Protein AF-A0A5N7IXR7-F1 (afdb_monomer_lite)

pLDDT: mean 78.97, std 8.33, range [49.53, 89.5]

Radius of gyration: 11.09 Å; chains: 1; bounding box: 21×24×30 Å

Structure (mmCIF, N/CA/C/O backbone):
data_AF-A0A5N7IXR7-F1
#
_entry.id   AF-A0A5N7IXR7-F1
#
loop_
_atom_site.group_PDB
_atom_site.id
_atom_site.type_symbol
_atom_site.label_atom_id
_atom_site.label_alt_id
_atom_site.label_comp_id
_atom_site.label_asym_id
_atom_site.label_entity_id
_atom_site.label_seq_id
_atom_site.pdbx_PDB_ins_code
_atom_site.Cartn_x
_atom_site.Cartn_y
_atom_site.Cartn_z
_atom_site.occupancy
_atom_site.B_iso_or_equiv
_atom_site.auth_seq_id
_atom_site.auth_comp_id
_atom_site.auth_asym_id
_atom_site.auth_atom_id
_atom_site.pdbx_PDB_model_num
ATOM 1 N N . MET A 1 1 ? 10.559 0.206 8.330 1.00 49.53 1 MET A N 1
ATOM 2 C CA . MET A 1 1 ? 10.498 -0.582 9.577 1.00 49.53 1 MET A CA 1
ATOM 3 C C . MET A 1 1 ? 9.069 -0.805 10.051 1.00 49.53 1 MET A C 1
ATOM 5 O O . MET A 1 1 ? 8.658 -1.947 10.002 1.00 49.53 1 MET A O 1
ATOM 9 N N . GLN A 1 2 ? 8.281 0.203 10.464 1.00 62.06 2 GLN A N 1
ATOM 10 C CA . GLN A 1 2 ? 6.918 -0.080 10.976 1.00 62.06 2 GLN A CA 1
ATOM 11 C C . GLN A 1 2 ? 5.912 -0.546 9.899 1.00 62.06 2 GLN A C 1
ATOM 13 O O . GLN A 1 2 ? 5.058 -1.379 10.185 1.00 62.06 2 GLN A O 1
ATOM 18 N N . PHE A 1 3 ? 6.027 -0.072 8.652 1.00 70.31 3 PHE A N 1
ATOM 19 C CA . PHE A 1 3 ? 5.117 -0.488 7.572 1.00 70.31 3 PHE A CA 1
ATOM 20 C C . PHE A 1 3 ? 5.387 -1.896 7.043 1.00 70.31 3 PHE A C 1
ATOM 22 O O . PHE A 1 3 ? 4.444 -2.571 6.641 1.00 70.31 3 PHE A O 1
ATOM 29 N N . ASP A 1 4 ? 6.642 -2.349 7.081 1.00 72.62 4 ASP A N 1
ATOM 30 C CA . ASP A 1 4 ? 7.035 -3.659 6.551 1.00 72.62 4 ASP A CA 1
ATOM 31 C C . ASP A 1 4 ? 6.294 -4.781 7.290 1.00 72.62 4 ASP A C 1
ATOM 33 O O . ASP A 1 4 ? 5.699 -5.654 6.671 1.00 72.62 4 ASP A O 1
ATOM 37 N N . GLU A 1 5 ? 6.209 -4.691 8.619 1.00 81.69 5 GLU A N 1
ATOM 38 C CA . GLU A 1 5 ? 5.528 -5.693 9.440 1.00 81.69 5 GLU A CA 1
ATOM 39 C C . GLU A 1 5 ? 4.005 -5.700 9.229 1.00 81.69 5 GLU A C 1
ATOM 41 O O . GLU A 1 5 ? 3.372 -6.755 9.220 1.00 81.69 5 GLU A O 1
ATOM 46 N N . LEU A 1 6 ? 3.390 -4.532 9.035 1.00 80.06 6 LEU A N 1
ATOM 47 C CA . LEU A 1 6 ? 1.959 -4.438 8.730 1.00 80.06 6 LEU A CA 1
ATOM 48 C C . LEU A 1 6 ? 1.639 -4.995 7.345 1.00 80.06 6 LEU A C 1
ATOM 50 O O . LEU A 1 6 ? 0.568 -5.573 7.144 1.00 80.06 6 LEU A O 1
ATOM 54 N N . PHE A 1 7 ? 2.554 -4.790 6.400 1.00 82.44 7 PHE A N 1
ATOM 55 C CA . PHE A 1 7 ? 2.442 -5.299 5.046 1.00 82.44 7 PHE A CA 1
ATOM 56 C C . PHE A 1 7 ? 2.584 -6.822 5.056 1.00 82.44 7 PHE A C 1
ATOM 58 O O . PHE A 1 7 ? 1.659 -7.504 4.624 1.00 82.44 7 PHE A O 1
ATOM 65 N N . ASP A 1 8 ? 3.631 -7.355 5.690 1.00 83.12 8 ASP A N 1
ATOM 66 C CA . ASP A 1 8 ? 3.860 -8.798 5.834 1.00 83.12 8 ASP A CA 1
ATOM 67 C C . ASP A 1 8 ? 2.716 -9.507 6.572 1.00 83.12 8 ASP A C 1
ATOM 69 O O . ASP A 1 8 ? 2.325 -10.622 6.221 1.00 83.12 8 ASP A O 1
ATOM 73 N N . LYS A 1 9 ? 2.119 -8.857 7.580 1.00 84.88 9 LYS A N 1
ATOM 74 C CA . LYS A 1 9 ? 0.943 -9.393 8.288 1.00 84.88 9 LYS A CA 1
ATOM 75 C C . LYS A 1 9 ? -0.354 -9.312 7.474 1.00 84.88 9 LYS A C 1
ATOM 77 O O . LYS A 1 9 ? -1.355 -9.923 7.871 1.00 84.88 9 LYS A O 1
ATOM 82 N N . GLY A 1 10 ? -0.351 -8.573 6.365 1.00 86.69 10 GLY A N 1
ATOM 83 C CA . GLY A 1 10 ? -1.498 -8.386 5.482 1.00 86.69 10 GLY A CA 1
ATOM 84 C C . GLY A 1 10 ? -2.511 -7.362 5.965 1.00 86.69 10 GLY A C 1
ATOM 85 O O . GLY A 1 10 ? -3.652 -7.372 5.505 1.00 86.69 10 GLY A O 1
ATOM 86 N N . PHE A 1 11 ? -2.127 -6.491 6.894 1.00 85.44 11 PHE A N 1
ATOM 87 C CA . PHE A 1 11 ? -2.998 -5.421 7.359 1.00 85.44 11 PHE A CA 1
ATOM 88 C C . PHE A 1 11 ? -2.992 -4.217 6.422 1.00 85.44 11 PHE A C 1
ATOM 90 O O . PHE A 1 11 ? -4.023 -3.568 6.275 1.00 85.44 11 PHE A O 1
ATOM 97 N N . ILE A 1 12 ? -1.870 -3.938 5.758 1.00 85.69 12 ILE A N 1
ATOM 98 C CA . ILE A 1 12 ? -1.784 -2.912 4.713 1.00 85.69 12 ILE A CA 1
ATOM 99 C C . ILE A 1 12 ? -1.445 -3.548 3.365 1.00 85.69 12 ILE A C 1
ATOM 101 O O . ILE A 1 12 ? -0.803 -4.593 3.281 1.00 85.69 12 ILE A O 1
ATOM 105 N N . CYS A 1 13 ? -1.888 -2.915 2.290 1.00 87.06 13 CYS A N 1
ATOM 106 C CA . CYS A 1 13 ? -1.544 -3.257 0.918 1.00 87.06 13 CYS A CA 1
ATOM 107 C C . CYS A 1 13 ? -1.558 -1.978 0.078 1.00 87.06 13 CYS A C 1
ATOM 109 O O . CYS A 1 13 ? -1.961 -0.926 0.555 1.00 87.06 13 CYS A O 1
ATOM 111 N N . PHE A 1 14 ? -1.147 -2.048 -1.183 1.00 86.50 14 PHE A N 1
ATOM 112 C CA . PHE A 1 14 ? -1.260 -0.923 -2.108 1.00 86.50 14 PHE A CA 1
ATOM 113 C C . PHE A 1 14 ? -2.195 -1.266 -3.264 1.00 86.50 14 PHE A C 1
ATOM 115 O O . PHE A 1 14 ? -2.210 -2.407 -3.747 1.00 86.50 14 PHE A O 1
ATOM 122 N N . GLY A 1 15 ? -2.984 -0.271 -3.667 1.00 84.06 15 GLY A N 1
ATOM 123 C CA . GLY A 1 15 ? -3.835 -0.274 -4.849 1.00 84.06 15 GLY A CA 1
ATOM 124 C C . GLY A 1 15 ? -3.020 -0.267 -6.140 1.00 84.06 15 GLY A C 1
ATOM 125 O O . GLY A 1 15 ? -1.804 -0.097 -6.122 1.00 84.06 15 GLY A O 1
ATOM 126 N N . ASP A 1 16 ? -3.682 -0.456 -7.281 1.00 82.19 16 ASP A N 1
ATOM 127 C CA . ASP A 1 16 ? -3.019 -0.434 -8.599 1.00 82.19 16 ASP A CA 1
ATOM 128 C C . ASP A 1 16 ? -2.628 0.985 -9.043 1.00 82.19 16 ASP A C 1
ATOM 130 O O . ASP A 1 16 ? -1.852 1.160 -9.983 1.00 82.19 16 ASP A O 1
ATOM 134 N N . ASP A 1 17 ? -3.148 1.989 -8.337 1.00 81.94 17 ASP A N 1
ATOM 135 C CA . ASP A 1 17 ? -2.821 3.411 -8.423 1.00 81.94 17 ASP A CA 1
ATOM 136 C C . ASP A 1 17 ? -1.679 3.822 -7.474 1.00 81.94 17 ASP A C 1
ATOM 138 O O . ASP A 1 17 ? -1.277 4.985 -7.441 1.00 81.94 17 ASP A O 1
ATOM 142 N N . GLY A 1 18 ? -1.147 2.874 -6.700 1.00 80.81 18 GLY A N 1
ATOM 143 C CA . GLY A 1 18 ? -0.059 3.093 -5.751 1.00 80.81 18 GLY A CA 1
ATOM 144 C C . GLY A 1 18 ? -0.514 3.683 -4.426 1.00 80.81 18 GLY A C 1
ATOM 145 O O . GLY A 1 18 ? 0.332 3.936 -3.572 1.00 80.81 18 GLY A O 1
ATOM 146 N N . LYS A 1 19 ? -1.821 3.891 -4.228 1.00 83.56 19 LYS A N 1
ATOM 147 C CA . LYS A 1 19 ? -2.347 4.374 -2.952 1.00 83.56 19 LYS A CA 1
ATOM 148 C C . LYS A 1 19 ? -2.309 3.276 -1.912 1.00 83.56 19 LYS A C 1
ATOM 150 O O . LYS A 1 19 ? -2.640 2.123 -2.205 1.00 83.56 19 LYS A O 1
ATOM 155 N N . ILE A 1 20 ? -1.944 3.639 -0.689 1.00 83.88 20 ILE A N 1
ATOM 156 C CA . ILE A 1 20 ? -2.056 2.723 0.434 1.00 83.88 20 ILE A CA 1
ATOM 157 C C . ILE A 1 20 ? -3.528 2.364 0.681 1.00 83.88 20 ILE A C 1
ATOM 159 O O . IL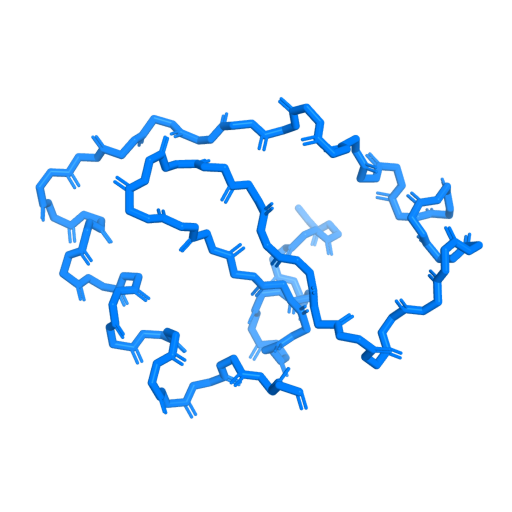E A 1 20 ? -4.427 3.202 0.708 1.00 83.88 20 ILE A O 1
ATOM 163 N N . MET A 1 21 ? -3.772 1.073 0.825 1.00 82.44 21 MET A N 1
ATOM 164 C CA . MET A 1 21 ? -5.034 0.476 1.211 1.00 82.44 21 MET A CA 1
ATOM 165 C C . MET A 1 21 ? -4.812 -0.184 2.556 1.00 82.44 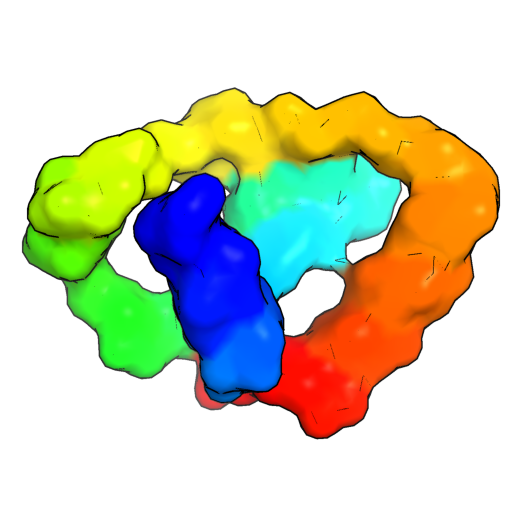21 MET A C 1
ATOM 167 O O . MET A 1 21 ? -3.952 -1.054 2.690 1.00 82.44 21 MET A O 1
ATOM 171 N N . VAL A 1 22 ? -5.608 0.189 3.544 1.00 82.44 22 VAL A N 1
ATOM 172 C CA . VAL A 1 22 ? -5.527 -0.448 4.850 1.00 82.44 22 VAL A CA 1
ATOM 173 C C . VAL A 1 22 ? -6.765 -1.295 5.095 1.00 82.44 22 VAL A C 1
ATOM 175 O O . VAL A 1 22 ? -7.874 -0.954 4.678 1.00 82.44 22 VAL A O 1
ATOM 178 N N . SER A 1 23 ? -6.544 -2.456 5.702 1.00 83.25 23 SER A N 1
ATOM 179 C CA . SER A 1 23 ? -7.581 -3.383 6.117 1.00 83.25 23 SER A CA 1
ATOM 180 C C . SER A 1 23 ? -8.543 -2.709 7.086 1.00 83.25 23 SER A C 1
ATOM 182 O O . SER A 1 23 ? -8.131 -1.936 7.951 1.00 83.25 23 SER A O 1
ATOM 184 N N . LYS A 1 24 ? -9.825 -3.074 7.008 1.00 79.56 24 LYS A N 1
ATOM 185 C CA . LYS A 1 24 ? -10.832 -2.640 7.986 1.00 79.56 24 LYS A CA 1
ATOM 186 C C . LYS A 1 24 ? -10.562 -3.170 9.397 1.00 79.56 24 LYS A C 1
ATOM 188 O O . LYS A 1 24 ? -11.192 -2.704 10.337 1.00 79.56 24 LYS A O 1
ATOM 193 N N . LEU A 1 25 ? -9.648 -4.133 9.534 1.00 81.44 25 LEU A N 1
ATOM 194 C CA . LEU A 1 25 ? -9.188 -4.655 10.818 1.00 81.44 25 LEU A CA 1
ATOM 195 C C . LEU A 1 25 ? -8.320 -3.652 11.592 1.00 81.44 25 LEU A C 1
ATOM 197 O O . LEU A 1 25 ? -8.168 -3.807 12.799 1.00 81.44 25 LEU A O 1
ATOM 201 N N . ILE A 1 26 ? -7.742 -2.652 10.917 1.00 77.62 26 ILE A N 1
ATOM 202 C CA . ILE A 1 26 ? -7.019 -1.560 11.570 1.00 77.62 26 ILE A CA 1
ATOM 203 C C . ILE A 1 26 ? -7.985 -0.394 11.772 1.00 77.62 26 ILE A C 1
ATOM 205 O O . ILE A 1 26 ? -8.480 0.211 10.814 1.00 77.62 26 ILE A O 1
ATOM 209 N N . GLU A 1 27 ? -8.244 -0.085 13.041 1.00 76.31 27 GLU A N 1
ATOM 210 C CA . GLU A 1 27 ? -9.035 1.075 13.435 1.00 76.31 27 GLU A CA 1
ATOM 211 C C . GLU A 1 27 ? -8.332 2.382 13.078 1.00 76.31 27 GLU A C 1
ATOM 213 O O . GLU A 1 27 ? -7.108 2.450 12.938 1.00 76.31 27 GLU A O 1
ATOM 218 N N . LYS A 1 28 ? -9.123 3.449 12.940 1.00 71.56 28 LYS A N 1
ATOM 219 C CA . LYS A 1 28 ? -8.591 4.750 12.536 1.00 71.56 28 LYS A CA 1
ATOM 220 C C . LYS A 1 28 ? -7.563 5.308 13.513 1.00 71.56 28 LYS A C 1
ATOM 222 O O . LYS A 1 28 ? -6.603 5.927 13.068 1.00 71.56 28 LYS A O 1
ATOM 227 N N . ASP A 1 29 ? -7.715 5.011 14.797 1.00 72.56 29 ASP A N 1
ATOM 228 C CA . ASP A 1 29 ? -6.774 5.417 15.841 1.00 72.56 29 ASP A CA 1
ATOM 229 C C . ASP A 1 29 ? -5.391 4.771 15.662 1.00 72.56 29 ASP A C 1
ATOM 231 O O . ASP A 1 29 ? -4.360 5.375 15.961 1.00 72.56 29 ASP A O 1
ATOM 235 N N . CYS A 1 30 ? -5.329 3.570 15.076 1.00 72.50 30 CYS A N 1
ATOM 236 C CA . CYS A 1 30 ? -4.056 2.957 14.719 1.00 72.50 30 CYS A CA 1
ATOM 237 C C . CYS A 1 30 ? -3.367 3.671 13.548 1.00 72.50 30 CYS A C 1
ATOM 239 O O . CYS A 1 30 ? -2.147 3.590 13.466 1.00 72.50 30 CYS A O 1
ATOM 241 N N . TYR A 1 31 ? -4.076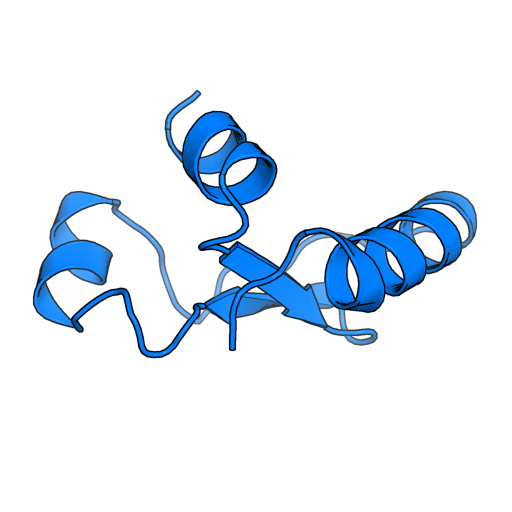 4.390 12.665 1.00 74.69 31 TYR A N 1
AT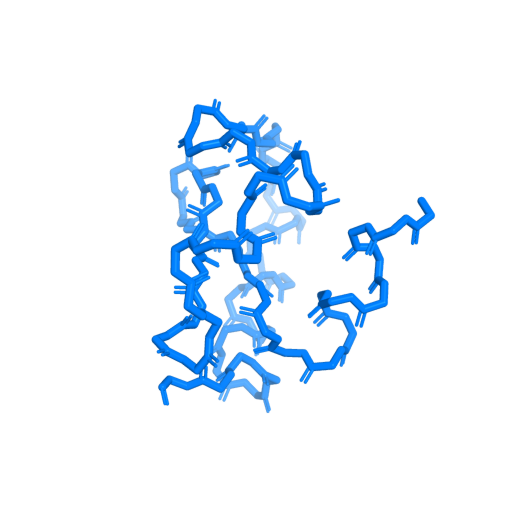OM 242 C CA . TYR A 1 31 ? -3.414 5.165 11.601 1.00 74.69 31 TYR A CA 1
ATOM 243 C C . TYR A 1 31 ? -2.524 6.263 12.166 1.00 74.69 31 TYR A C 1
ATOM 245 O O . TYR A 1 31 ? -1.403 6.432 11.690 1.00 74.69 31 TYR A O 1
ATOM 253 N N . GLU A 1 32 ? -2.998 6.958 13.200 1.00 74.00 32 GLU A N 1
ATOM 254 C CA . GLU A 1 32 ? -2.228 8.006 13.869 1.00 74.00 32 GLU A CA 1
ATOM 255 C C . GLU A 1 32 ? -1.023 7.415 14.607 1.00 74.00 32 GLU A C 1
ATOM 257 O O . GLU A 1 32 ? 0.092 7.913 14.468 1.00 74.00 32 GLU A O 1
ATOM 262 N N . LEU A 1 33 ? -1.215 6.289 15.304 1.00 71.62 33 LEU A N 1
ATOM 263 C CA . LEU A 1 33 ? -0.133 5.578 15.998 1.00 71.62 33 LEU A CA 1
ATOM 264 C C . LEU A 1 33 ? 0.939 5.039 15.044 1.00 71.62 33 LEU A C 1
ATOM 266 O O . LEU A 1 33 ? 2.128 5.076 15.354 1.00 71.62 33 LEU A O 1
ATOM 270 N N . LEU A 1 34 ? 0.521 4.536 13.884 1.00 70.00 34 LEU A N 1
ATOM 271 C CA . LEU A 1 34 ? 1.408 3.990 12.857 1.00 70.00 34 LEU A CA 1
ATOM 272 C C . LEU A 1 34 ? 1.996 5.082 11.958 1.00 70.00 34 LEU A C 1
ATOM 274 O O . LEU A 1 34 ? 2.829 4.780 11.102 1.00 70.00 34 LEU A O 1
ATOM 278 N N . ASN A 1 35 ? 1.569 6.335 12.147 1.00 69.62 35 ASN A N 1
ATOM 279 C CA . ASN A 1 35 ? 1.929 7.476 11.320 1.00 69.62 35 ASN A CA 1
ATOM 280 C C . ASN A 1 35 ? 1.673 7.206 9.819 1.00 69.62 35 ASN A C 1
ATOM 282 O O . ASN A 1 35 ? 2.434 7.661 8.965 1.00 69.62 35 ASN A O 1
ATOM 286 N N . ILE A 1 36 ? 0.623 6.426 9.515 1.00 69.38 36 ILE A N 1
ATOM 287 C CA . ILE A 1 36 ? 0.160 6.148 8.150 1.00 69.38 36 ILE A CA 1
ATOM 288 C C . ILE A 1 36 ? -0.689 7.331 7.724 1.00 69.38 36 ILE A C 1
ATOM 290 O O . ILE A 1 36 ? -1.812 7.505 8.205 1.00 69.38 36 ILE A O 1
ATOM 294 N N . SER A 1 37 ? -0.194 8.123 6.781 1.00 63.78 37 SER A N 1
ATOM 295 C CA . SER A 1 37 ? -1.058 9.081 6.111 1.00 63.78 37 SER A CA 1
ATOM 296 C C . SER A 1 37 ? -1.804 8.346 5.005 1.00 63.78 37 SER A C 1
ATOM 298 O O . SER A 1 37 ? -1.215 7.669 4.175 1.00 63.78 37 SER A O 1
ATOM 300 N N . SER A 1 38 ? -3.122 8.514 4.922 1.00 60.41 38 SER A N 1
ATOM 301 C CA . SER A 1 38 ? -3.915 8.034 3.771 1.00 60.41 38 SER A CA 1
ATOM 302 C C . SER A 1 38 ? -3.470 8.645 2.427 1.00 60.41 38 SER A C 1
ATOM 304 O O . SER A 1 38 ? -3.892 8.195 1.362 1.00 60.41 38 SER A O 1
ATOM 306 N N . SER A 1 39 ? -2.591 9.646 2.484 1.00 61.09 39 S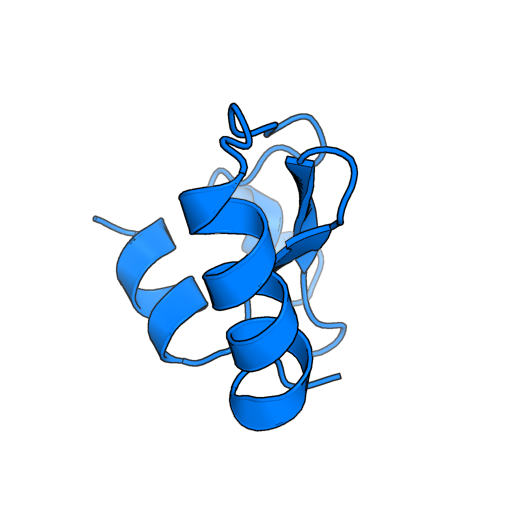ER A N 1
ATOM 307 C CA . SER A 1 39 ? -1.876 10.256 1.365 1.00 61.09 39 SER A CA 1
ATOM 308 C C . SER A 1 39 ? -0.601 9.510 0.954 1.00 61.09 39 SER A C 1
ATOM 310 O O . SER A 1 39 ? 0.015 9.899 -0.037 1.00 61.09 39 SER A O 1
ATOM 312 N N . ASP A 1 40 ? -0.183 8.475 1.690 1.00 69.38 40 ASP A N 1
ATOM 313 C CA . ASP A 1 40 ? 1.007 7.698 1.360 1.00 69.38 40 ASP A CA 1
ATOM 314 C C . ASP A 1 40 ? 0.779 6.942 0.050 1.00 69.38 40 ASP A C 1
ATOM 316 O O . ASP A 1 40 ? -0.078 6.059 -0.084 1.00 69.38 40 ASP A O 1
ATOM 320 N N . GLN A 1 41 ? 1.566 7.335 -0.947 1.00 74.94 41 GLN A N 1
ATOM 321 C CA . GLN A 1 41 ? 1.561 6.756 -2.274 1.00 74.94 41 GLN A CA 1
ATOM 322 C C . GLN A 1 41 ? 2.952 6.219 -2.574 1.00 74.94 41 GLN A C 1
ATOM 324 O O . GLN A 1 41 ? 3.955 6.912 -2.403 1.00 74.94 41 GLN A O 1
ATOM 329 N N . ILE A 1 42 ? 3.010 4.984 -3.057 1.00 78.06 42 ILE A N 1
ATOM 330 C CA . ILE A 1 42 ? 4.259 4.394 -3.525 1.00 78.06 42 ILE A CA 1
ATOM 331 C C . ILE A 1 42 ? 4.363 4.510 -5.041 1.00 78.06 42 ILE A C 1
ATOM 333 O O . ILE A 1 42 ? 3.379 4.376 -5.774 1.00 78.06 42 ILE A O 1
ATOM 337 N N . ALA A 1 43 ? 5.586 4.707 -5.526 1.00 78.94 43 ALA A N 1
ATOM 338 C CA . ALA A 1 43 ? 5.874 4.620 -6.947 1.00 78.94 43 ALA A CA 1
ATOM 339 C C . ALA A 1 43 ? 5.764 3.155 -7.398 1.00 78.94 43 ALA A C 1
ATOM 341 O O . ALA A 1 43 ? 6.621 2.317 -7.102 1.00 78.94 43 ALA A O 1
ATOM 342 N N . LEU A 1 44 ? 4.688 2.836 -8.113 1.00 81.31 44 LEU A N 1
ATOM 343 C CA . LEU A 1 44 ? 4.507 1.520 -8.705 1.00 81.31 44 LEU A CA 1
ATOM 344 C C . LEU A 1 44 ? 5.326 1.385 -9.981 1.00 81.31 44 LEU A C 1
ATOM 346 O O . LEU A 1 44 ? 5.126 2.113 -10.948 1.00 81.31 44 LEU A O 1
ATOM 350 N N . THR A 1 45 ? 6.191 0.380 -10.003 1.00 82.50 45 THR A N 1
ATOM 351 C CA . THR A 1 45 ? 6.809 -0.127 -11.230 1.00 82.50 45 THR A CA 1
ATOM 352 C C . THR A 1 45 ? 6.045 -1.360 -11.717 1.00 82.50 45 THR 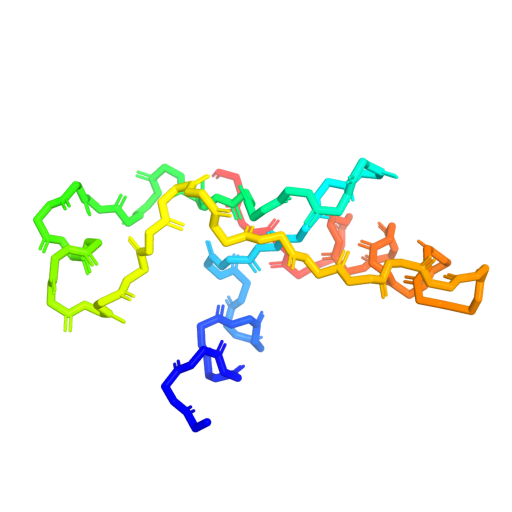A C 1
ATOM 354 O O . THR A 1 45 ? 5.339 -2.007 -10.938 1.00 82.50 45 THR A O 1
ATOM 357 N N . ASP A 1 46 ? 6.185 -1.731 -12.991 1.00 82.12 46 ASP A N 1
ATOM 358 C CA . ASP A 1 46 ? 5.488 -2.903 -13.551 1.00 82.12 46 ASP A CA 1
ATOM 359 C C . ASP A 1 46 ? 5.810 -4.210 -12.810 1.00 82.12 46 ASP A C 1
ATOM 361 O O . ASP A 1 46 ? 4.946 -5.074 -12.657 1.00 82.12 46 ASP A O 1
ATOM 365 N N . LYS A 1 47 ? 7.023 -4.325 -12.253 1.00 79.06 47 LYS A N 1
ATOM 366 C CA . LYS A 1 47 ? 7.408 -5.444 -11.379 1.00 79.06 47 LYS A CA 1
ATOM 367 C C . LYS A 1 47 ? 6.606 -5.451 -10.076 1.00 79.06 47 LYS A C 1
ATOM 369 O O . LYS A 1 47 ? 6.093 -6.494 -9.671 1.00 79.06 47 LYS A O 1
ATOM 374 N N . ASN A 1 48 ? 6.456 -4.286 -9.448 1.00 82.31 48 ASN A N 1
ATOM 375 C CA . ASN A 1 48 ? 5.750 -4.156 -8.176 1.00 82.31 48 ASN A CA 1
ATOM 376 C C . ASN A 1 48 ? 4.244 -4.376 -8.345 1.00 82.31 48 ASN A C 1
ATOM 378 O O . ASN A 1 48 ? 3.634 -4.974 -7.467 1.00 82.31 48 ASN A O 1
ATOM 382 N N . LYS A 1 49 ? 3.646 -3.975 -9.477 1.00 83.62 49 LYS A N 1
ATOM 383 C CA . LYS A 1 49 ? 2.222 -4.233 -9.768 1.00 83.62 49 LYS A CA 1
ATOM 384 C C . LYS A 1 49 ? 1.880 -5.722 -9.720 1.00 83.62 49 LYS A C 1
ATOM 386 O O . LYS A 1 49 ? 0.890 -6.101 -9.097 1.00 83.62 49 LYS A O 1
ATOM 391 N N . GLY A 1 50 ? 2.703 -6.567 -10.344 1.00 86.69 50 GLY A N 1
ATOM 392 C CA . GLY A 1 50 ? 2.505 -8.019 -10.322 1.00 86.69 50 GLY A CA 1
ATOM 393 C C . GLY A 1 50 ? 2.564 -8.587 -8.903 1.00 86.69 50 GLY A C 1
ATOM 394 O O . GLY A 1 50 ? 1.664 -9.320 -8.489 1.00 86.69 50 GLY A O 1
ATOM 395 N N . TYR A 1 51 ? 3.582 -8.185 -8.137 1.00 86.62 51 TYR A N 1
ATOM 396 C CA . TYR A 1 51 ? 3.746 -8.604 -6.745 1.00 86.62 51 TYR A CA 1
ATOM 397 C C . TYR A 1 51 ? 2.600 -8.126 -5.847 1.00 86.62 51 TYR A C 1
ATOM 399 O O . TYR A 1 51 ? 2.025 -8.915 -5.104 1.00 86.62 51 TYR A O 1
ATOM 407 N N . LEU A 1 52 ? 2.208 -6.856 -5.951 1.00 87.06 52 LEU A N 1
ATOM 408 C CA . LEU A 1 52 ? 1.139 -6.276 -5.141 1.00 87.06 52 LEU A CA 1
ATOM 409 C C . LEU A 1 52 ? -0.215 -6.893 -5.441 1.00 87.06 52 LEU A C 1
ATOM 411 O O . LEU A 1 52 ? -0.996 -7.099 -4.519 1.00 87.06 52 LEU A O 1
ATOM 415 N N . LYS A 1 53 ? -0.495 -7.231 -6.702 1.00 87.94 53 LYS A N 1
ATOM 416 C CA . LYS A 1 53 ? -1.718 -7.951 -7.058 1.00 87.94 53 LYS A CA 1
ATOM 417 C C . LYS A 1 53 ? -1.774 -9.317 -6.376 1.00 87.94 53 LYS A C 1
ATOM 419 O O . LYS A 1 53 ? -2.807 -9.672 -5.817 1.00 87.94 53 LYS A O 1
ATOM 424 N N . TRP A 1 54 ? -0.665 -10.058 -6.388 1.00 89.50 54 TRP A N 1
ATOM 425 C CA . TRP A 1 54 ? -0.559 -11.330 -5.672 1.00 89.50 54 TRP A CA 1
ATOM 426 C C . TRP A 1 54 ? -0.698 -11.137 -4.158 1.00 89.50 54 TRP A C 1
ATOM 428 O O . TRP A 1 54 ? -1.479 -11.837 -3.519 1.00 89.50 54 TRP A O 1
ATOM 438 N N . HIS A 1 55 ? -0.023 -10.135 -3.594 1.00 89.25 55 HIS A N 1
ATOM 439 C CA . HIS A 1 55 ? -0.097 -9.811 -2.172 1.00 89.25 55 HIS A CA 1
ATOM 440 C C . HIS A 1 55 ? -1.528 -9.456 -1.742 1.00 89.25 55 HIS A C 1
ATOM 442 O O . HIS A 1 55 ? -2.000 -9.913 -0.704 1.00 89.25 55 HIS A O 1
ATOM 448 N N . ARG A 1 56 ? -2.258 -8.703 -2.575 1.00 86.56 56 ARG A N 1
ATOM 449 C CA . ARG A 1 56 ? -3.653 -8.311 -2.333 1.00 86.56 56 ARG A CA 1
ATOM 450 C C . ARG A 1 56 ? -4.627 -9.495 -2.364 1.00 86.56 56 ARG A C 1
ATOM 452 O O . ARG A 1 56 ? -5.666 -9.427 -1.718 1.00 86.56 56 ARG A O 1
ATOM 459 N N . ASP A 1 57 ? -4.309 -10.546 -3.120 1.00 88.25 57 ASP A N 1
ATOM 460 C CA . ASP A 1 57 ? -5.116 -11.772 -3.216 1.00 88.25 57 ASP A CA 1
ATOM 461 C C . ASP A 1 57 ? -4.764 -12.803 -2.132 1.00 88.25 57 ASP A C 1
ATOM 463 O O . ASP A 1 57 ? -5.637 -13.525 -1.658 1.00 88.25 57 ASP A O 1
ATOM 467 N N . LYS A 1 58 ? -3.483 -12.894 -1.747 1.00 88.62 58 LYS A N 1
ATOM 468 C CA . LYS A 1 58 ? -2.975 -13.952 -0.858 1.00 88.62 58 LYS A CA 1
ATOM 469 C C . LYS A 1 58 ? -2.761 -13.534 0.586 1.00 88.62 58 LYS A C 1
ATOM 471 O O . LYS A 1 58 ? -2.964 -14.361 1.470 1.00 88.62 58 LYS A O 1
ATOM 476 N N . ILE A 1 59 ? -2.315 -12.304 0.822 1.00 89.00 59 ILE A N 1
ATOM 477 C CA . ILE A 1 59 ? -1.864 -11.853 2.145 1.00 89.00 59 ILE A CA 1
ATOM 478 C C . ILE A 1 59 ? -2.801 -10.793 2.716 1.00 89.00 59 ILE A C 1
ATOM 480 O O . ILE A 1 59 ? -3.144 -10.869 3.894 1.00 89.00 59 ILE A O 1
ATOM 484 N N . PHE A 1 60 ? -3.254 -9.838 1.898 1.00 86.69 60 PHE A N 1
ATOM 485 C CA . PHE A 1 60 ? -4.118 -8.754 2.359 1.00 86.69 60 PHE A CA 1
ATOM 486 C C . PHE A 1 60 ? -5.434 -9.282 2.940 1.00 86.69 60 PHE A C 1
ATOM 488 O O . PHE A 1 60 ? -6.258 -9.882 2.245 1.00 86.69 60 PHE A O 1
ATOM 495 N N . LYS A 1 61 ? -5.639 -9.016 4.229 1.00 80.12 61 LYS A N 1
ATOM 496 C CA . LYS A 1 61 ? -6.832 -9.414 4.974 1.00 80.12 61 LYS A CA 1
ATOM 497 C C . LYS A 1 61 ? -7.876 -8.313 4.825 1.00 80.12 61 LYS A C 1
ATOM 499 O O . LYS A 1 61 ? -7.633 -7.181 5.235 1.00 80.12 61 LYS A O 1
ATOM 504 N N . ARG A 1 62 ? -9.008 -8.622 4.193 1.00 68.81 62 ARG A N 1
ATOM 505 C CA . ARG A 1 62 ? -10.115 -7.671 3.986 1.00 68.81 62 ARG A CA 1
ATOM 506 C C . ARG A 1 62 ? -10.960 -7.470 5.234 1.00 68.81 62 ARG A C 1
ATOM 508 O O . ARG A 1 62 ? -11.168 -8.470 5.950 1.00 68.81 62 ARG A O 1
#

Sequence (62 aa):
MQFDELFDKGFICFGDDGKIMVSKLIEKDCYELLNISSSDQIALTDKNKGYLKWHRDKIFKR

Organism: NCBI:txid238834

Secondary structure (DSSP, 8-state):
-HHHHHHHTTSEEE-TTSBEEE-TTS-HHHHHHTT--TT-B----HHHHHHHHHHHHHT---

Foldseek 3Di:
DLVVVCLQQQQWAADLQQFIDGHPVDDPVVCVVSVPDSPDGDDDDPVVSVVRVVSCVPRHDD